Protein AF-A0A8T4RAU1-F1 (afdb_monomer_lite)

Radius of gyration: 17.65 Å; chains: 1; bounding box: 40×26×50 Å

pLDDT: mean 93.01, std 6.47, range [52.38, 97.38]

Foldseek 3Di:
DVVLVLLCVVQLAAQPDWDFLVRSCVVSVHDSVSSVVSLVVCCVVQQWDWDDDPPGITIHGNLVDPVNQVVSLVVLVVCCVVLCVQVVVCVVQVNFDKDWDDCSNRSNDYNPDDTDIDTDHPDDDDDDCPSPDD

Sequence (134 aa):
MEIKMNILIPFLTYPRRGFLIRELAKITKINHTTVRKFVKYYEKENLLVKKPGKPYALFSANLDSQKYQNIKLYYNLELLRTSNLITNLERHYDYSPIILFGSFAKGMDDEQSDVDLCIITNIQKEFNTALYEK

Structure (mmCIF, N/CA/C/O backbone):
data_AF-A0A8T4RAU1-F1
#
_entry.id   AF-A0A8T4RAU1-F1
#
loop_
_atom_site.group_PDB
_atom_site.id
_atom_site.type_symbol
_atom_site.label_atom_id
_atom_site.label_alt_id
_atom_site.label_comp_id
_atom_site.label_asym_id
_atom_site.label_entity_id
_atom_site.label_seq_id
_atom_site.pdbx_PDB_ins_code
_atom_site.Cartn_x
_atom_site.Cartn_y
_atom_site.Cartn_z
_atom_site.occupancy
_atom_site.B_iso_or_equiv
_atom_site.auth_seq_id
_atom_site.auth_comp_id
_atom_site.auth_asym_id
_atom_site.auth_atom_id
_atom_site.pdbx_PDB_model_num
ATOM 1 N N . MET A 1 1 ? 3.985 13.786 11.443 1.00 52.38 1 MET A N 1
ATOM 2 C CA . MET A 1 1 ? 3.303 13.346 10.203 1.00 52.38 1 MET A CA 1
ATOM 3 C C . MET A 1 1 ? 3.454 11.836 10.002 1.00 52.38 1 MET A C 1
ATOM 5 O O . MET A 1 1 ? 2.458 11.182 9.725 1.00 52.38 1 MET A O 1
ATOM 9 N N . GLU A 1 2 ? 4.634 11.275 10.287 1.00 71.25 2 GLU A N 1
ATOM 10 C CA . GLU A 1 2 ? 4.960 9.836 10.194 1.00 71.25 2 GLU A CA 1
ATOM 11 C C . GLU A 1 2 ? 4.022 8.898 10.970 1.00 71.25 2 GLU A C 1
ATOM 13 O O . GLU A 1 2 ? 3.483 7.959 10.398 1.00 71.25 2 GLU A O 1
ATOM 18 N N . ILE A 1 3 ? 3.733 9.183 12.248 1.00 72.25 3 ILE A N 1
ATOM 19 C CA . ILE A 1 3 ? 2.887 8.308 13.093 1.00 72.25 3 ILE A CA 1
ATOM 20 C C . ILE A 1 3 ? 1.491 8.099 12.492 1.00 72.25 3 ILE A C 1
ATOM 22 O O . ILE A 1 3 ? 0.941 7.0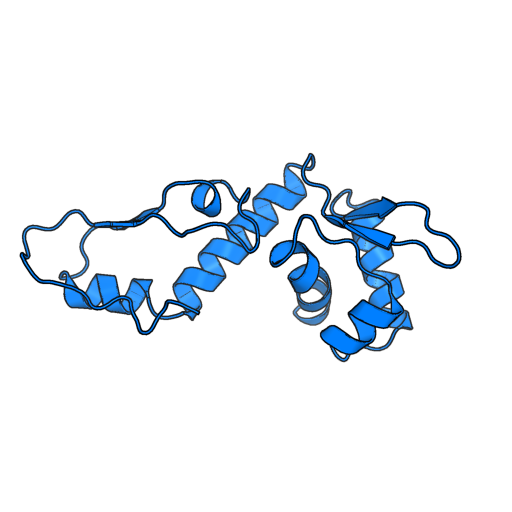02 12.566 1.00 72.25 3 ILE A O 1
ATOM 26 N N . LYS A 1 4 ? 0.921 9.158 11.902 1.00 79.88 4 LYS A N 1
ATOM 27 C CA . LYS A 1 4 ? -0.401 9.121 11.270 1.00 79.88 4 LYS A CA 1
ATOM 28 C C . LYS A 1 4 ? -0.373 8.087 10.141 1.00 79.88 4 LYS A C 1
ATOM 30 O O . LYS A 1 4 ? -1.158 7.146 10.159 1.00 79.88 4 LYS A O 1
ATOM 35 N N . MET A 1 5 ? 0.609 8.210 9.249 1.00 85.56 5 MET A N 1
ATOM 36 C CA . MET A 1 5 ? 0.754 7.324 8.101 1.00 85.56 5 MET A CA 1
ATOM 37 C C . MET A 1 5 ? 1.084 5.881 8.498 1.00 85.56 5 MET A C 1
ATOM 39 O O . MET A 1 5 ? 0.477 4.960 7.961 1.00 85.56 5 MET A O 1
ATOM 43 N N . ASN A 1 6 ? 1.938 5.676 9.505 1.00 91.12 6 ASN A N 1
ATOM 44 C CA . ASN A 1 6 ? 2.321 4.340 9.979 1.00 91.12 6 ASN A CA 1
ATOM 45 C C . ASN A 1 6 ? 1.127 3.488 10.432 1.00 91.12 6 ASN A C 1
ATOM 47 O O . ASN A 1 6 ? 1.153 2.270 10.297 1.00 91.12 6 ASN A O 1
ATOM 51 N N . ILE A 1 7 ? 0.066 4.116 10.948 1.00 95.19 7 ILE A N 1
ATOM 52 C CA . ILE A 1 7 ? -1.164 3.415 11.348 1.00 95.19 7 ILE A CA 1
ATOM 53 C C . ILE A 1 7 ? -2.006 3.018 10.133 1.00 95.19 7 ILE A C 1
ATOM 55 O O . ILE A 1 7 ? -2.752 2.044 10.207 1.00 95.19 7 ILE A O 1
ATOM 59 N N . LEU A 1 8 ? -1.889 3.749 9.023 1.00 95.12 8 LEU A N 1
ATOM 60 C CA . LEU A 1 8 ? -2.604 3.455 7.786 1.00 95.12 8 LEU A CA 1
ATOM 61 C C . LEU A 1 8 ? -1.900 2.381 6.944 1.00 95.12 8 LEU A C 1
ATOM 63 O O . LEU A 1 8 ? -2.588 1.630 6.261 1.00 95.12 8 LEU A O 1
ATOM 67 N N . ILE A 1 9 ? -0.568 2.259 7.037 1.00 95.62 9 ILE A N 1
ATOM 68 C CA . ILE A 1 9 ? 0.239 1.299 6.258 1.00 95.62 9 ILE A CA 1
ATOM 69 C C . ILE A 1 9 ? -0.335 -0.130 6.274 1.00 95.62 9 ILE A C 1
ATOM 71 O O . ILE A 1 9 ? -0.533 -0.660 5.186 1.00 95.62 9 ILE A O 1
ATOM 75 N N . PRO A 1 10 ? -0.698 -0.752 7.417 1.00 96.38 10 PRO A N 1
ATOM 76 C CA . PRO A 1 10 ? -1.257 -2.109 7.409 1.00 96.38 10 PRO A CA 1
ATOM 77 C C . PRO A 1 10 ? -2.505 -2.260 6.531 1.00 96.38 10 PRO A C 1
ATOM 79 O O . PRO A 1 10 ? -2.691 -3.295 5.900 1.00 96.38 10 PRO A O 1
ATOM 82 N N . PHE A 1 11 ? -3.338 -1.220 6.456 1.00 96.81 11 PHE A N 1
ATOM 83 C CA . PHE A 1 11 ? -4.526 -1.203 5.605 1.00 96.81 11 PHE A CA 1
ATOM 84 C C . PHE A 1 11 ? -4.203 -0.949 4.136 1.00 96.81 11 PHE A C 1
ATOM 86 O O . PHE A 1 11 ? -5.040 -1.242 3.296 1.00 96.81 11 PHE A O 1
ATOM 93 N N . LEU A 1 12 ? -3.049 -0.364 3.815 1.00 96.50 12 LEU A N 1
ATOM 94 C CA . LEU A 1 12 ? -2.582 -0.182 2.438 1.00 96.50 12 LEU A CA 1
ATOM 95 C C . LEU A 1 12 ? -1.876 -1.439 1.937 1.00 96.50 12 LEU A C 1
ATOM 97 O O . LEU A 1 12 ? -1.995 -1.773 0.768 1.00 96.50 12 LEU A O 1
ATOM 101 N N . THR A 1 13 ? -1.163 -2.148 2.811 1.00 95.31 13 THR A N 1
ATOM 102 C CA . THR A 1 13 ? -0.499 -3.412 2.476 1.00 95.31 13 TH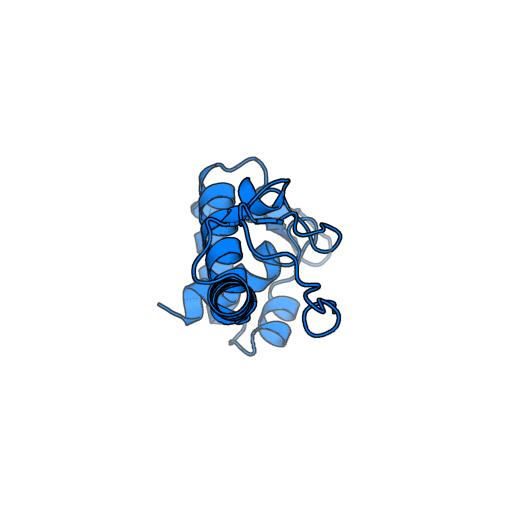R A CA 1
ATOM 103 C C . THR A 1 13 ? -1.489 -4.569 2.374 1.00 95.31 13 THR A C 1
ATOM 105 O O . THR A 1 13 ? -1.343 -5.396 1.488 1.00 95.31 13 THR A O 1
ATOM 108 N N . TYR A 1 14 ? -2.513 -4.609 3.236 1.00 95.94 14 TYR A N 1
ATOM 109 C CA . TYR A 1 14 ? -3.534 -5.666 3.243 1.00 95.94 14 TYR A CA 1
ATOM 110 C C . TYR A 1 14 ? -4.952 -5.072 3.155 1.00 95.94 14 TYR A C 1
ATOM 112 O O . TYR A 1 14 ? -5.696 -5.096 4.145 1.00 95.94 14 TYR A O 1
ATOM 120 N N . PRO A 1 15 ? -5.360 -4.509 2.002 1.00 94.81 15 PRO A N 1
ATOM 121 C CA . PRO A 1 15 ? -6.610 -3.751 1.876 1.00 94.81 15 PRO A CA 1
ATOM 122 C C . PRO A 1 15 ? -7.870 -4.559 2.200 1.00 94.81 15 PRO A C 1
ATOM 124 O O . PRO A 1 15 ? -8.844 -4.023 2.736 1.00 94.81 15 PRO A O 1
ATOM 127 N N . ARG A 1 16 ? -7.856 -5.870 1.931 1.00 93.69 16 ARG A N 1
ATOM 128 C CA . ARG A 1 16 ? -9.002 -6.760 2.180 1.00 93.69 16 ARG A CA 1
ATOM 129 C C . ARG A 1 16 ? -9.089 -7.243 3.630 1.00 93.69 16 ARG A C 1
ATOM 131 O O . ARG A 1 16 ? -10.144 -7.721 4.058 1.00 93.69 16 ARG A O 1
ATOM 138 N N . ARG A 1 17 ? -8.012 -7.105 4.409 1.00 94.19 17 ARG A N 1
ATOM 139 C CA . ARG A 1 17 ? -7.941 -7.589 5.790 1.00 94.19 17 ARG A CA 1
ATOM 140 C C . ARG A 1 17 ? -8.588 -6.606 6.765 1.00 94.19 17 ARG A C 1
ATOM 142 O O . ARG A 1 17 ? -8.414 -5.392 6.695 1.00 94.19 17 ARG A O 1
ATOM 149 N N . GLY A 1 18 ? -9.335 -7.162 7.717 1.00 94.38 18 GLY A N 1
ATOM 150 C CA . GLY A 1 18 ? -9.815 -6.435 8.886 1.00 94.38 18 GLY A CA 1
ATOM 151 C C . GLY A 1 18 ? -8.817 -6.522 10.039 1.00 94.38 18 GLY A C 1
ATOM 152 O O . GLY A 1 18 ? -8.318 -7.605 10.328 1.00 94.38 18 GLY A O 1
ATOM 153 N N . PHE A 1 19 ? -8.578 -5.410 10.729 1.00 95.56 19 PHE A N 1
ATOM 154 C CA . PHE A 1 19 ? -7.669 -5.327 11.868 1.00 95.56 19 PHE A CA 1
ATOM 155 C C . PHE A 1 19 ? -8.373 -4.856 13.140 1.00 95.56 19 PHE A C 1
ATOM 157 O O . PHE A 1 19 ? -9.229 -3.963 13.121 1.00 95.56 19 PHE A O 1
ATOM 164 N N . LEU A 1 20 ? -7.960 -5.418 14.276 1.00 95.06 20 LEU A N 1
ATOM 165 C CA . LEU A 1 20 ? -8.343 -4.925 15.600 1.00 95.06 20 LEU A CA 1
ATOM 166 C C . LEU A 1 20 ? -7.412 -3.790 16.051 1.00 95.06 20 LEU A C 1
ATOM 168 O O . LEU A 1 20 ? -6.216 -3.801 15.785 1.00 95.06 20 LEU A O 1
ATOM 172 N N . ILE A 1 21 ? -7.909 -2.851 16.864 1.00 94.50 21 ILE A N 1
ATOM 173 C CA . ILE A 1 21 ? -7.071 -1.764 17.423 1.00 94.50 21 ILE A CA 1
ATOM 174 C C . ILE A 1 21 ? -5.865 -2.312 18.204 1.00 94.50 21 ILE A C 1
ATOM 176 O O . ILE A 1 21 ? -4.762 -1.780 18.106 1.00 94.50 21 ILE A O 1
ATOM 180 N N . ARG A 1 22 ? -6.067 -3.376 18.994 1.00 92.50 22 ARG A N 1
ATOM 181 C CA . ARG A 1 22 ? -4.989 -4.009 19.775 1.00 92.50 22 ARG A CA 1
ATOM 182 C C . ARG A 1 22 ? -3.963 -4.708 18.888 1.00 92.50 22 ARG A C 1
ATOM 184 O O . ARG A 1 22 ? -2.790 -4.737 19.234 1.00 92.50 22 ARG A O 1
ATOM 191 N N . GLU A 1 23 ? -4.410 -5.277 17.777 1.00 94.75 23 GLU A N 1
ATOM 192 C CA . GLU A 1 23 ? -3.545 -5.913 16.788 1.00 94.75 23 GLU A CA 1
ATOM 193 C C . GLU A 1 23 ? -2.697 -4.863 16.065 1.00 94.75 23 GLU A C 1
ATOM 195 O O . GLU A 1 23 ? -1.477 -4.989 16.035 1.00 94.75 23 GLU A O 1
ATOM 200 N N . LEU A 1 24 ? -3.314 -3.770 15.607 1.00 95.06 24 LEU A N 1
ATOM 201 C CA . LEU A 1 24 ? -2.608 -2.637 15.002 1.00 95.06 24 LEU A CA 1
ATOM 202 C C . LEU A 1 24 ? -1.551 -2.065 15.943 1.00 95.06 24 LEU A C 1
ATOM 204 O O . LEU A 1 24 ? -0.421 -1.864 15.524 1.00 95.06 24 LEU A O 1
ATOM 208 N N . ALA A 1 25 ? -1.875 -1.879 17.225 1.00 95.12 25 ALA A N 1
ATOM 209 C CA . ALA A 1 25 ? -0.910 -1.409 18.218 1.00 95.12 25 ALA A CA 1
ATOM 210 C C . ALA A 1 25 ? 0.328 -2.315 18.335 1.00 95.12 25 ALA A C 1
ATOM 212 O O . ALA A 1 25 ? 1.436 -1.809 18.514 1.00 95.12 25 ALA A O 1
ATOM 213 N N . LYS A 1 26 ? 0.160 -3.639 18.193 1.00 95.06 26 LYS A N 1
ATOM 214 C CA . LYS A 1 26 ? 1.279 -4.593 18.164 1.00 95.06 26 LYS A CA 1
ATOM 215 C C . LYS A 1 26 ? 2.088 -4.475 16.872 1.00 95.06 26 LYS A C 1
ATOM 217 O O . LYS A 1 26 ? 3.308 -4.387 16.947 1.00 95.06 26 LYS A O 1
ATOM 222 N N . ILE A 1 27 ? 1.417 -4.437 15.716 1.00 93.81 27 ILE A N 1
ATOM 223 C CA . ILE A 1 27 ? 2.059 -4.350 14.392 1.00 93.81 27 ILE A CA 1
ATOM 224 C C . ILE A 1 27 ? 2.869 -3.056 14.273 1.00 93.81 27 ILE A C 1
ATOM 226 O O . ILE A 1 27 ? 4.039 -3.079 13.905 1.00 93.81 27 ILE A O 1
ATOM 230 N N . THR A 1 28 ? 2.264 -1.923 14.625 1.00 92.56 28 THR A N 1
ATOM 231 C CA . THR A 1 28 ? 2.880 -0.605 14.453 1.00 92.56 28 THR A CA 1
ATOM 232 C C . THR A 1 28 ? 3.771 -0.205 15.627 1.00 92.56 28 THR A C 1
ATOM 234 O O . THR A 1 28 ? 4.407 0.841 15.559 1.00 92.56 28 THR A O 1
ATOM 237 N N . LYS A 1 29 ? 3.786 -0.979 16.725 1.00 94.19 29 LYS A N 1
ATOM 238 C CA . LYS A 1 29 ? 4.462 -0.645 17.996 1.00 94.19 29 LYS A CA 1
ATOM 239 C C . LYS A 1 29 ? 4.052 0.729 18.561 1.00 94.19 29 LYS A C 1
ATOM 241 O O . LYS A 1 29 ? 4.845 1.415 19.199 1.00 94.19 29 LYS A O 1
ATOM 246 N N . ILE A 1 30 ? 2.802 1.140 18.330 1.00 93.94 30 ILE A N 1
ATOM 247 C CA . ILE A 1 30 ? 2.243 2.419 18.806 1.00 93.94 30 ILE A CA 1
ATOM 248 C C . ILE A 1 30 ? 1.245 2.137 19.931 1.00 93.94 30 ILE A C 1
ATOM 25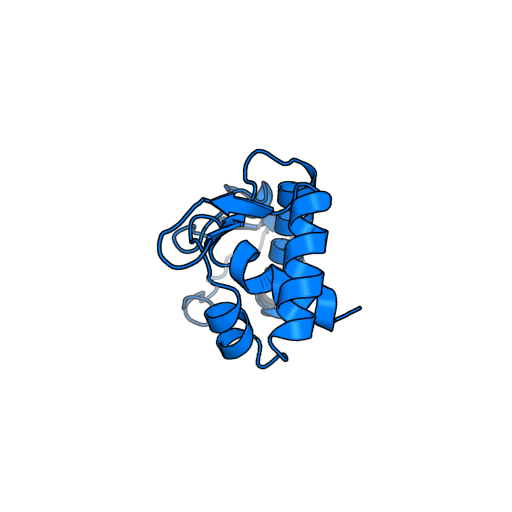0 O O . ILE A 1 30 ? 0.507 1.157 19.891 1.00 93.94 30 ILE A O 1
ATOM 254 N N . ASN A 1 31 ? 1.173 3.027 20.923 1.00 93.88 31 ASN A N 1
ATOM 255 C CA . ASN A 1 31 ? 0.203 2.919 22.013 1.00 93.88 31 ASN A CA 1
ATOM 256 C C . ASN A 1 31 ? -1.248 2.798 21.490 1.00 93.88 31 ASN A C 1
ATOM 258 O O . ASN A 1 31 ? -1.692 3.569 20.635 1.00 93.88 31 ASN A O 1
ATOM 262 N N . HIS A 1 32 ? -2.009 1.861 22.060 1.00 93.06 32 HIS A N 1
ATOM 263 C CA . HIS A 1 32 ? -3.404 1.573 21.728 1.00 93.06 32 HIS A CA 1
ATOM 264 C C . HIS A 1 32 ? -4.330 2.803 21.746 1.00 93.06 32 HIS A C 1
ATOM 266 O O . HIS A 1 32 ? -5.260 2.876 20.940 1.00 93.06 32 HIS A O 1
ATOM 272 N N . THR A 1 33 ? -4.093 3.780 22.629 1.00 94.44 33 THR A N 1
ATOM 273 C CA . THR A 1 33 ? -4.872 5.031 22.686 1.00 94.44 33 THR A CA 1
ATOM 274 C C . THR A 1 33 ? -4.668 5.874 21.428 1.00 94.44 33 THR A C 1
ATOM 276 O O . THR A 1 33 ? -5.638 6.332 20.820 1.00 94.44 33 THR A O 1
ATOM 279 N N . THR A 1 34 ? -3.416 6.017 20.993 1.00 94.50 34 THR A N 1
ATOM 280 C CA . THR A 1 34 ? -3.027 6.730 19.774 1.00 94.50 34 THR A CA 1
ATOM 281 C C . THR A 1 34 ? -3.552 6.020 18.531 1.00 94.50 34 THR A C 1
ATOM 283 O O . THR A 1 34 ? -4.172 6.664 17.685 1.00 94.50 34 THR A O 1
ATOM 286 N N . VAL A 1 35 ? -3.406 4.692 18.453 1.00 95.94 35 VAL A N 1
ATOM 287 C CA . VAL A 1 35 ? -3.982 3.889 17.361 1.00 95.94 35 VAL A CA 1
ATOM 288 C C . VAL A 1 35 ? -5.490 4.099 17.277 1.00 95.94 35 VAL A C 1
ATOM 290 O O . VAL A 1 35 ? -6.006 4.443 16.218 1.00 95.94 35 VAL A O 1
ATOM 293 N N . ARG A 1 36 ? -6.208 3.992 18.402 1.00 95.19 36 ARG A N 1
ATOM 294 C CA . ARG A 1 36 ? -7.659 4.224 18.448 1.00 95.19 36 ARG A CA 1
ATOM 295 C C . ARG A 1 36 ? -8.041 5.621 17.962 1.00 95.19 36 ARG A C 1
ATOM 297 O O . ARG A 1 36 ? -9.037 5.754 17.254 1.00 95.19 36 ARG A O 1
ATOM 304 N N . LYS A 1 37 ? -7.282 6.651 18.352 1.00 95.69 37 LYS A N 1
ATOM 305 C CA . LYS A 1 37 ? -7.511 8.037 17.920 1.00 95.69 37 LYS A CA 1
ATOM 306 C C . LYS A 1 37 ? -7.410 8.160 16.399 1.00 95.69 37 LYS A C 1
ATOM 308 O O . LYS A 1 37 ? -8.319 8.714 15.786 1.00 95.69 37 LYS A O 1
ATOM 313 N N . PHE A 1 38 ? -6.348 7.627 15.796 1.00 95.94 38 PHE A N 1
ATOM 314 C CA . PHE A 1 38 ? -6.131 7.736 14.352 1.00 95.94 38 PHE A CA 1
ATOM 315 C C . PHE A 1 38 ? -7.046 6.831 13.530 1.00 95.94 38 PHE A C 1
ATOM 317 O O . PHE A 1 38 ? -7.571 7.286 12.524 1.00 95.94 38 PHE A O 1
ATOM 324 N N . VAL A 1 39 ? -7.329 5.607 13.978 1.00 95.88 39 VAL A N 1
ATOM 325 C CA . VAL A 1 39 ? -8.293 4.722 13.301 1.00 95.88 39 VAL A CA 1
ATOM 326 C C . VAL A 1 39 ? -9.678 5.372 13.243 1.00 95.88 39 VAL A C 1
ATOM 328 O O . VAL A 1 39 ? -10.280 5.421 12.178 1.00 95.88 39 VAL A O 1
ATOM 331 N N . LYS A 1 40 ? -10.153 5.964 14.349 1.00 95.38 40 LYS A N 1
ATOM 332 C CA . LYS A 1 40 ? -11.417 6.724 14.353 1.00 95.38 40 LYS A CA 1
ATOM 333 C C . LYS A 1 40 ? -11.371 7.968 13.469 1.00 95.38 40 LYS A C 1
ATOM 335 O O . LYS A 1 40 ? -12.383 8.343 12.891 1.00 95.38 40 LYS A O 1
ATOM 340 N N . TYR A 1 41 ? -10.227 8.646 13.408 1.00 95.62 41 TYR A N 1
ATOM 341 C CA . TYR A 1 41 ? -10.045 9.761 12.485 1.00 95.62 41 TYR A CA 1
ATOM 342 C C . TYR A 1 41 ? -10.183 9.277 11.035 1.00 95.62 41 TYR A C 1
ATOM 344 O O . TYR A 1 41 ? -10.952 9.850 10.280 1.00 95.62 41 TYR A O 1
ATOM 352 N N . TYR A 1 42 ? -9.530 8.178 10.666 1.00 96.31 42 TYR A N 1
ATOM 353 C CA . TYR A 1 42 ? -9.605 7.621 9.318 1.00 96.31 42 TYR A CA 1
ATOM 354 C C . TYR A 1 42 ? -10.973 7.043 8.950 1.00 96.31 42 TYR A C 1
ATOM 356 O O . TYR A 1 42 ? -11.381 7.148 7.798 1.00 96.31 42 TYR A O 1
ATOM 364 N N . GLU A 1 43 ? -11.702 6.494 9.921 1.00 96.19 43 GLU A N 1
ATOM 36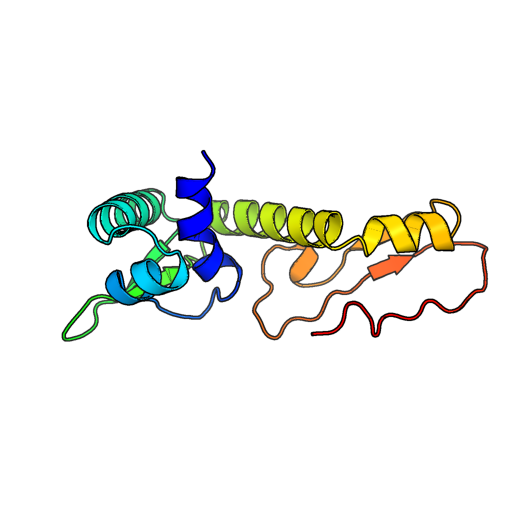5 C CA . GLU A 1 43 ? -13.115 6.131 9.771 1.00 96.19 43 GLU A CA 1
ATOM 366 C C . GLU A 1 43 ? -13.958 7.365 9.402 1.00 96.19 43 GLU A C 1
ATOM 368 O O . GLU A 1 43 ? -14.696 7.338 8.423 1.00 96.19 43 GLU A O 1
ATOM 373 N N . LYS A 1 44 ? -13.789 8.486 10.120 1.00 96.56 44 LYS A N 1
ATOM 374 C CA . LYS A 1 44 ? -14.486 9.751 9.814 1.00 96.56 44 LYS A CA 1
ATOM 375 C C . LYS A 1 44 ? -14.105 10.343 8.457 1.00 96.56 44 LYS A C 1
ATOM 377 O O . LYS A 1 44 ? -14.948 10.932 7.796 1.00 96.56 44 LYS A O 1
ATOM 382 N N . GLU A 1 45 ? -12.851 10.185 8.046 1.00 95.88 45 GLU A N 1
ATOM 383 C CA . GLU A 1 45 ? -12.348 10.628 6.739 1.00 95.88 45 GLU A CA 1
ATOM 384 C C . GLU A 1 45 ? -12.757 9.700 5.583 1.00 95.88 45 GLU A C 1
ATOM 386 O O . GLU A 1 45 ? -12.295 9.892 4.457 1.00 95.88 45 GLU A O 1
ATOM 391 N N . ASN A 1 46 ? -13.587 8.688 5.855 1.00 96.06 46 ASN A N 1
ATOM 392 C CA . ASN A 1 46 ? -14.038 7.693 4.890 1.00 96.06 46 ASN A CA 1
ATOM 393 C C . ASN A 1 46 ? -12.888 6.900 4.238 1.00 96.06 46 ASN A C 1
ATOM 395 O O . ASN A 1 46 ? -12.977 6.481 3.086 1.00 96.06 46 ASN A O 1
ATOM 399 N N . LEU A 1 47 ? -11.780 6.719 4.961 1.00 96.81 47 LEU A N 1
ATOM 400 C CA . LEU A 1 47 ? -10.625 5.927 4.524 1.00 96.81 47 LEU A CA 1
ATOM 401 C C . LEU A 1 47 ? -10.686 4.492 5.038 1.00 96.81 47 LEU A C 1
ATOM 403 O O . LEU A 1 47 ? -10.180 3.580 4.389 1.00 96.81 47 LEU A O 1
ATOM 407 N N . LEU A 1 48 ? -11.309 4.296 6.199 1.00 97.38 48 LEU A N 1
ATOM 408 C CA . LEU A 1 48 ? -11.534 2.989 6.800 1.00 97.38 48 LEU A CA 1
ATOM 409 C C . LEU A 1 48 ? -13.027 2.776 7.018 1.00 97.38 48 LEU A C 1
ATOM 411 O O . LEU A 1 48 ? -13.751 3.710 7.353 1.00 97.38 48 LEU A O 1
ATOM 415 N N . VAL A 1 49 ? -13.463 1.528 6.907 1.00 96.62 49 VAL A N 1
ATOM 416 C CA . VAL A 1 49 ? -14.806 1.101 7.297 1.00 96.62 49 VAL A CA 1
ATOM 417 C C . VAL A 1 49 ? -14.734 0.268 8.563 1.00 96.62 49 VAL A C 1
ATOM 419 O O . VAL A 1 49 ? -13.848 -0.574 8.740 1.00 96.62 49 VAL A O 1
ATOM 422 N N . LYS A 1 50 ? -15.688 0.495 9.461 1.00 95.12 50 LYS A N 1
ATOM 423 C CA . LYS A 1 50 ? -15.849 -0.300 10.671 1.00 95.12 50 LYS A CA 1
ATOM 424 C C . LYS A 1 50 ? -16.816 -1.444 10.405 1.00 95.12 50 LYS A C 1
ATOM 426 O O . LYS A 1 50 ? -17.986 -1.224 10.107 1.00 95.12 50 LYS A O 1
ATOM 431 N N . LYS A 1 51 ? -16.341 -2.671 10.589 1.00 89.62 51 LYS A N 1
ATOM 432 C CA . LYS A 1 51 ? -17.155 -3.885 10.549 1.00 89.62 51 LYS A CA 1
ATOM 433 C C . LYS A 1 51 ? -17.517 -4.292 11.983 1.00 89.62 51 LYS A C 1
ATOM 435 O O . LYS A 1 51 ? -16.615 -4.469 12.814 1.00 89.62 51 LYS A O 1
ATOM 440 N N . PRO A 1 52 ? -18.812 -4.409 12.327 1.00 80.12 52 PRO A N 1
ATOM 441 C CA . PRO A 1 52 ? -19.214 -4.872 13.647 1.00 80.12 52 PRO A CA 1
ATOM 442 C C . PRO A 1 52 ? -18.767 -6.328 13.826 1.00 80.12 52 PRO A C 1
ATOM 444 O O . PRO A 1 52 ? -19.227 -7.220 13.124 1.00 80.12 52 PRO A O 1
ATOM 447 N N . GLY A 1 53 ? -17.848 -6.558 14.762 1.00 73.62 53 GLY A N 1
ATOM 448 C CA . GLY A 1 53 ? -17.398 -7.884 15.177 1.00 73.62 53 GLY A CA 1
ATOM 449 C C . GLY A 1 53 ? -17.702 -8.097 16.658 1.00 73.62 53 GLY A C 1
ATOM 450 O O . GLY A 1 53 ? -17.632 -7.154 17.451 1.00 73.62 53 GLY A O 1
ATOM 451 N N . LYS A 1 54 ? -18.058 -9.327 17.043 1.00 71.56 54 LYS A N 1
ATOM 452 C CA . LYS A 1 54 ? -18.143 -9.746 18.452 1.00 71.56 54 LYS A CA 1
ATOM 453 C C . LYS A 1 54 ? -16.871 -10.536 18.790 1.00 71.56 54 LYS A C 1
ATOM 455 O O . LYS A 1 54 ? -16.562 -11.458 18.042 1.00 71.56 54 LYS A O 1
ATOM 460 N N . PRO A 1 55 ? -16.125 -10.221 19.868 1.00 78.25 55 PRO A N 1
ATOM 461 C CA . PRO A 1 55 ? -16.379 -9.207 20.903 1.00 78.25 55 PRO A CA 1
ATOM 462 C C . PRO A 1 55 ? -15.854 -7.790 20.583 1.00 78.25 55 PRO A C 1
ATOM 464 O O . PRO A 1 55 ? -16.154 -6.855 21.323 1.00 78.25 55 PRO A O 1
ATOM 467 N N . TYR A 1 56 ? -15.075 -7.606 19.512 1.00 84.38 56 TYR A N 1
ATOM 468 C CA . TYR A 1 56 ? -14.468 -6.317 19.158 1.00 84.38 56 TYR A CA 1
ATOM 469 C C . TYR A 1 56 ? -14.694 -5.957 17.686 1.00 84.38 56 TYR A C 1
ATOM 471 O O . TYR A 1 56 ? -14.691 -6.824 16.816 1.00 84.38 56 TYR A O 1
ATOM 479 N N . ALA A 1 57 ? -14.841 -4.659 17.408 1.00 88.62 57 ALA A N 1
ATOM 480 C CA . ALA A 1 57 ? -14.984 -4.151 16.047 1.00 88.62 57 ALA A CA 1
ATOM 481 C C . ALA A 1 57 ? -13.678 -4.280 15.251 1.00 88.62 57 ALA A C 1
ATOM 483 O O . ALA A 1 57 ? -12.604 -3.936 15.755 1.00 88.62 57 ALA A O 1
ATOM 484 N N . LEU A 1 58 ? -13.812 -4.715 14.000 1.00 94.31 58 LEU A N 1
ATOM 485 C CA . LEU A 1 58 ? -12.739 -4.745 13.014 1.00 94.31 58 LEU A CA 1
ATOM 486 C C . LEU A 1 58 ? -12.807 -3.486 12.156 1.00 94.31 58 LEU A C 1
ATOM 488 O O . LEU A 1 58 ? -13.888 -2.977 11.865 1.00 94.31 58 LEU A O 1
ATOM 492 N N . PHE A 1 59 ? -11.651 -3.007 11.727 1.00 95.88 59 PHE A N 1
ATOM 493 C CA . PHE A 1 59 ? -11.541 -1.931 10.750 1.00 95.88 59 PHE A CA 1
ATOM 494 C C . PHE A 1 59 ? -10.878 -2.490 9.500 1.00 95.88 59 PHE A C 1
ATOM 496 O O . PHE A 1 59 ? -9.944 -3.271 9.623 1.00 95.88 59 PHE A O 1
ATOM 503 N N . SER A 1 60 ? -11.339 -2.117 8.314 1.00 95.69 60 SER A N 1
ATOM 504 C CA . SER A 1 60 ? -10.682 -2.454 7.044 1.00 95.69 60 SER A CA 1
ATOM 505 C C . SER A 1 60 ? -10.600 -1.218 6.159 1.00 95.69 60 SER A C 1
ATOM 507 O O . SER A 1 60 ? -11.254 -0.213 6.447 1.00 95.69 60 SER A O 1
ATOM 509 N N . ALA A 1 61 ? -9.812 -1.283 5.088 1.00 97.06 61 ALA A N 1
ATOM 510 C CA . ALA A 1 61 ? -9.797 -0.229 4.084 1.00 97.06 61 ALA A CA 1
ATOM 511 C C . ALA A 1 61 ? -11.198 0.010 3.501 1.00 97.06 61 ALA A C 1
ATOM 513 O O . ALA A 1 61 ? -11.981 -0.933 3.344 1.00 97.06 61 ALA A O 1
ATOM 514 N N . ASN A 1 62 ? -11.504 1.267 3.179 1.00 97.25 62 ASN A N 1
ATOM 515 C CA . ASN A 1 62 ? -12.652 1.596 2.348 1.00 97.25 62 ASN A CA 1
ATOM 516 C C . ASN A 1 62 ? -12.239 1.583 0.868 1.00 97.25 62 ASN A C 1
ATOM 518 O O . ASN A 1 62 ? -11.756 2.591 0.357 1.00 97.25 62 ASN A O 1
ATOM 522 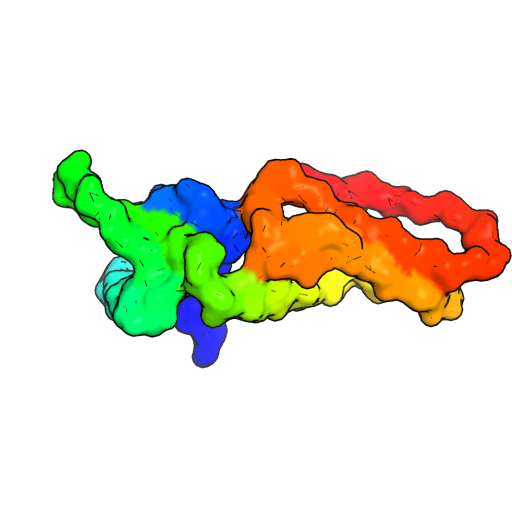N N . LEU A 1 63 ? -12.418 0.449 0.188 1.00 95.19 63 LEU A N 1
ATOM 523 C CA . LEU A 1 63 ? -12.019 0.285 -1.218 1.00 95.19 63 LEU A CA 1
ATOM 524 C C . LEU A 1 63 ? -12.865 1.125 -2.190 1.00 95.19 63 LEU A C 1
ATOM 526 O O . LEU A 1 63 ? -12.375 1.496 -3.255 1.00 95.19 63 LEU A O 1
ATOM 530 N N . ASP A 1 64 ? -14.084 1.492 -1.789 1.00 95.44 64 ASP A N 1
ATOM 531 C CA . ASP A 1 64 ? -14.991 2.344 -2.570 1.00 95.44 64 ASP A CA 1
ATOM 532 C C . ASP A 1 64 ? -14.644 3.840 -2.442 1.00 95.44 64 ASP A C 1
ATOM 534 O O . ASP A 1 64 ? -15.226 4.699 -3.104 1.00 95.44 64 ASP A O 1
ATOM 538 N N . SER A 1 65 ? -13.694 4.188 -1.570 1.00 96.50 65 SER A N 1
ATOM 539 C CA . SER A 1 65 ? -13.277 5.567 -1.341 1.00 96.50 65 SER A CA 1
ATOM 540 C C . SER A 1 65 ? -12.186 5.987 -2.320 1.00 96.50 65 SER A C 1
ATOM 542 O O . SER A 1 65 ? -11.037 5.556 -2.213 1.00 96.50 65 SER A O 1
ATOM 544 N N . GLN A 1 66 ? -12.498 6.939 -3.204 1.00 95.62 66 GLN A N 1
ATOM 545 C CA . GLN A 1 66 ? -11.499 7.546 -4.096 1.00 95.62 66 GLN A CA 1
ATOM 546 C C . GLN A 1 66 ? -10.326 8.158 -3.314 1.00 95.62 66 GLN A C 1
ATOM 548 O O . GLN A 1 66 ? -9.176 8.123 -3.749 1.00 95.62 66 GLN A O 1
ATOM 553 N N . LYS A 1 67 ? -10.598 8.693 -2.117 1.00 95.81 67 LYS A N 1
ATOM 554 C CA . LYS A 1 67 ? -9.564 9.247 -1.238 1.00 95.81 67 LYS A CA 1
ATOM 555 C C . LYS A 1 67 ? -8.600 8.163 -0.759 1.00 95.81 67 LYS A C 1
ATOM 557 O O . LYS A 1 67 ? -7.399 8.412 -0.696 1.00 95.81 67 LYS A O 1
ATOM 562 N N . TYR A 1 68 ? -9.113 6.976 -0.433 1.00 96.75 68 TYR A N 1
ATOM 563 C CA . TYR A 1 68 ? -8.281 5.832 -0.070 1.00 96.75 68 TYR A CA 1
ATOM 564 C C . TYR A 1 68 ? -7.444 5.372 -1.266 1.00 96.75 68 TYR A C 1
ATOM 566 O O . TYR A 1 68 ? -6.231 5.250 -1.122 1.00 96.75 68 TYR A O 1
ATOM 574 N N . GLN A 1 69 ? -8.055 5.223 -2.447 1.00 96.69 69 GLN A N 1
ATOM 575 C CA . GLN A 1 69 ? -7.351 4.816 -3.670 1.00 96.69 69 GLN A CA 1
ATOM 576 C C . GLN A 1 69 ? -6.205 5.775 -4.029 1.00 96.69 69 GLN A C 1
ATOM 578 O O . GLN A 1 69 ? -5.097 5.330 -4.312 1.00 96.69 69 GLN A O 1
ATOM 583 N N . ASN A 1 70 ? -6.410 7.092 -3.915 1.00 96.12 70 ASN A N 1
ATOM 584 C CA . ASN A 1 70 ? -5.349 8.075 -4.165 1.00 96.12 70 ASN A CA 1
ATOM 585 C C . ASN A 1 70 ? -4.170 7.931 -3.181 1.00 96.12 70 ASN A C 1
ATOM 587 O O . ASN A 1 70 ? -3.009 8.054 -3.571 1.00 96.12 70 ASN A O 1
ATOM 591 N N . ILE A 1 71 ? -4.450 7.658 -1.902 1.00 96.12 71 ILE A N 1
ATOM 592 C CA . ILE A 1 71 ? -3.410 7.416 -0.888 1.00 96.12 71 ILE A CA 1
ATOM 593 C C . ILE A 1 71 ? -2.691 6.089 -1.154 1.00 96.12 71 ILE A C 1
ATOM 595 O O . ILE A 1 71 ? -1.475 6.008 -0.985 1.00 96.12 71 ILE A O 1
ATOM 599 N N . LYS A 1 72 ? -3.429 5.059 -1.572 1.00 96.94 72 LYS A N 1
ATOM 600 C CA . LYS A 1 72 ? -2.884 3.754 -1.945 1.00 96.94 72 LYS A CA 1
ATOM 601 C C . LYS A 1 72 ? -1.949 3.871 -3.146 1.00 96.94 72 LYS A C 1
ATOM 603 O O . LYS A 1 72 ? -0.825 3.392 -3.067 1.00 96.94 72 LYS A O 1
ATOM 608 N N . LEU A 1 73 ? -2.337 4.620 -4.178 1.00 96.81 73 LEU A N 1
ATOM 609 C CA . LEU A 1 73 ? -1.467 4.926 -5.313 1.00 96.81 73 LEU A CA 1
ATOM 610 C C . LEU A 1 73 ? -0.186 5.6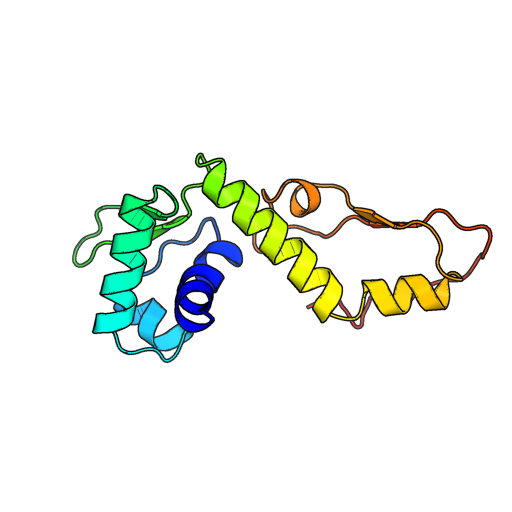56 -4.882 1.00 96.81 73 LEU A C 1
ATOM 612 O O . LEU A 1 73 ? 0.906 5.270 -5.286 1.00 96.81 73 LEU A O 1
ATOM 616 N N . TYR A 1 74 ? -0.294 6.673 -4.021 1.00 95.75 74 TYR A N 1
ATOM 617 C CA . TYR A 1 74 ? 0.887 7.352 -3.479 1.00 95.75 74 TYR A CA 1
ATOM 618 C C . TYR A 1 74 ? 1.819 6.376 -2.741 1.00 95.75 74 TYR A C 1
ATOM 620 O O . TYR A 1 74 ? 3.023 6.362 -2.982 1.00 95.75 74 TYR A O 1
ATOM 628 N N . TYR A 1 75 ? 1.259 5.532 -1.870 1.00 96.00 75 TYR A N 1
ATOM 629 C CA . TYR A 1 75 ? 2.017 4.534 -1.116 1.00 96.00 75 TYR A CA 1
ATOM 630 C C . TYR A 1 75 ? 2.739 3.536 -2.029 1.00 96.00 75 TYR A C 1
ATOM 632 O O . TYR A 1 75 ? 3.902 3.223 -1.796 1.00 96.00 75 TYR A O 1
ATOM 640 N N . ASN A 1 76 ? 2.076 3.083 -3.087 1.00 96.06 76 ASN A N 1
ATOM 641 C CA . ASN A 1 76 ? 2.640 2.179 -4.081 1.00 96.06 76 ASN A CA 1
ATOM 642 C C . ASN A 1 76 ? 3.831 2.795 -4.826 1.00 96.06 76 ASN A C 1
ATOM 644 O O . ASN A 1 76 ? 4.880 2.165 -4.962 1.00 96.06 76 ASN A O 1
ATOM 648 N N . LEU A 1 77 ? 3.692 4.041 -5.284 1.00 95.31 77 LEU A N 1
ATOM 649 C CA . LEU A 1 77 ? 4.779 4.754 -5.959 1.00 95.31 77 LEU A CA 1
ATOM 650 C C . LEU A 1 77 ? 5.979 4.953 -5.027 1.00 95.31 77 LEU A C 1
ATOM 652 O O . LEU A 1 77 ? 7.122 4.748 -5.440 1.00 95.31 77 LEU A O 1
ATOM 656 N N . GLU A 1 78 ? 5.721 5.290 -3.762 1.00 94.81 78 GLU A N 1
ATOM 657 C CA . GLU A 1 78 ? 6.762 5.412 -2.742 1.00 94.81 78 GLU A CA 1
ATOM 658 C C . GLU A 1 78 ? 7.459 4.069 -2.482 1.00 94.81 78 GLU A C 1
ATOM 660 O O . GLU A 1 78 ? 8.687 4.012 -2.394 1.00 94.81 78 GLU A O 1
ATOM 665 N N . LEU A 1 79 ? 6.705 2.965 -2.428 1.00 94.00 79 LEU A N 1
ATOM 666 C CA . LEU A 1 79 ? 7.251 1.614 -2.281 1.00 94.00 79 LEU A CA 1
ATOM 667 C C . LEU A 1 79 ? 8.213 1.278 -3.431 1.00 94.00 79 LEU A C 1
ATOM 669 O O . LEU A 1 79 ? 9.328 0.815 -3.193 1.00 94.00 79 LEU A O 1
ATOM 673 N N . LEU A 1 80 ? 7.824 1.571 -4.676 1.00 94.19 80 LEU A N 1
ATOM 674 C CA . LEU A 1 80 ? 8.674 1.331 -5.845 1.00 94.19 80 LEU A CA 1
ATOM 675 C C . LEU A 1 80 ? 9.953 2.164 -5.809 1.00 94.19 80 LEU A C 1
ATOM 677 O O . LEU A 1 80 ? 11.037 1.634 -6.058 1.00 94.19 80 LEU A O 1
ATOM 681 N N . ARG A 1 81 ? 9.859 3.450 -5.463 1.00 92.19 81 ARG A N 1
ATOM 682 C CA . ARG A 1 81 ? 11.027 4.341 -5.392 1.00 92.19 81 ARG A CA 1
ATOM 683 C C . ARG A 1 81 ? 11.981 3.947 -4.265 1.00 92.19 81 ARG A C 1
ATOM 685 O O . ARG A 1 81 ? 13.186 3.876 -4.489 1.00 92.19 81 ARG A O 1
ATOM 692 N N . THR A 1 82 ? 11.454 3.623 -3.087 1.00 94.19 82 THR A N 1
ATOM 693 C CA . THR A 1 82 ? 12.266 3.238 -1.919 1.00 94.19 82 THR A CA 1
ATOM 694 C C . THR A 1 82 ? 12.839 1.820 -2.011 1.00 94.19 82 THR A C 1
ATOM 696 O O . THR A 1 82 ? 13.840 1.529 -1.360 1.00 94.19 82 THR A O 1
ATOM 699 N N . SER A 1 83 ? 12.279 0.950 -2.861 1.00 93.50 83 SER A N 1
ATOM 700 C CA . SER A 1 83 ? 12.815 -0.398 -3.116 1.00 93.50 83 SER A CA 1
ATOM 701 C C . SER A 1 83 ? 14.145 -0.422 -3.884 1.00 93.50 83 SER A C 1
ATOM 703 O O . SER A 1 83 ? 14.777 -1.472 -3.977 1.00 93.50 83 SER A O 1
ATOM 705 N N . ASN A 1 84 ? 14.571 0.710 -4.456 1.00 94.25 84 ASN A N 1
ATOM 706 C CA . ASN A 1 84 ? 15.657 0.826 -5.439 1.00 94.25 84 ASN A CA 1
ATOM 707 C C . ASN A 1 84 ? 15.421 0.101 -6.777 1.00 94.25 84 ASN A C 1
ATOM 709 O O . ASN A 1 84 ? 16.263 0.243 -7.662 1.00 94.25 84 ASN A O 1
ATOM 713 N N . LEU A 1 85 ? 14.298 -0.609 -6.975 1.00 95.06 85 LEU A N 1
ATOM 714 C CA . LEU A 1 85 ? 13.973 -1.267 -8.247 1.00 95.06 85 LEU A CA 1
ATOM 715 C C . LEU A 1 85 ? 14.011 -0.265 -9.399 1.00 95.06 85 LEU A C 1
ATOM 717 O O . LEU A 1 85 ? 14.741 -0.461 -10.365 1.00 95.06 85 LEU A O 1
ATOM 721 N N . ILE A 1 86 ? 13.281 0.844 -9.259 1.00 95.31 86 ILE A N 1
ATOM 722 C CA . ILE A 1 86 ? 13.178 1.858 -10.312 1.00 95.31 86 ILE A CA 1
ATOM 723 C C . ILE A 1 86 ? 14.542 2.481 -10.612 1.00 95.31 86 ILE A C 1
ATOM 725 O O . ILE A 1 86 ? 14.949 2.515 -11.766 1.00 95.31 86 ILE A O 1
ATOM 729 N N . THR A 1 87 ? 15.292 2.885 -9.585 1.00 94.56 87 THR A N 1
ATOM 730 C CA . THR A 1 87 ? 16.640 3.455 -9.747 1.00 94.56 87 THR A CA 1
ATOM 731 C C . THR A 1 87 ? 17.597 2.484 -10.446 1.00 94.56 87 THR A C 1
ATOM 733 O O . THR A 1 87 ? 18.431 2.894 -11.253 1.00 94.56 87 THR A O 1
ATOM 736 N N . ASN A 1 88 ? 17.498 1.189 -10.141 1.00 95.44 88 ASN A N 1
ATOM 737 C CA . ASN A 1 88 ? 18.357 0.172 -10.735 1.00 95.44 88 ASN A CA 1
ATOM 738 C C . ASN A 1 88 ? 17.948 -0.153 -12.175 1.00 95.44 88 ASN A C 1
ATOM 740 O O . ASN A 1 88 ? 18.834 -0.309 -13.010 1.00 95.44 88 ASN A O 1
ATOM 744 N N . LEU A 1 89 ? 16.648 -0.189 -12.485 1.00 95.56 89 LEU A N 1
ATOM 745 C CA . LEU A 1 89 ? 16.143 -0.315 -13.855 1.00 95.56 89 LEU A CA 1
ATOM 746 C C . LEU A 1 89 ? 16.552 0.885 -14.712 1.00 95.56 89 LEU A C 1
ATOM 748 O O . LEU A 1 89 ? 17.086 0.694 -15.802 1.00 95.56 89 LEU A O 1
ATOM 752 N N . GLU A 1 90 ? 16.374 2.105 -14.195 1.00 94.50 90 GLU A N 1
ATOM 753 C CA . GLU A 1 90 ? 16.805 3.341 -14.850 1.00 94.50 90 GLU A CA 1
ATOM 754 C C . GLU A 1 90 ? 18.301 3.252 -15.186 1.00 94.50 90 GLU A C 1
ATOM 756 O O . GLU A 1 90 ? 18.675 3.360 -16.344 1.00 94.50 90 GLU A O 1
ATOM 761 N N . ARG A 1 91 ? 19.178 2.943 -14.224 1.00 94.19 91 ARG A N 1
ATOM 762 C CA . ARG A 1 91 ? 20.623 2.825 -14.502 1.00 94.19 91 ARG A CA 1
ATOM 763 C C . ARG A 1 91 ? 20.978 1.682 -15.453 1.00 94.19 91 ARG A C 1
ATOM 765 O O . ARG A 1 91 ? 21.891 1.827 -16.260 1.00 94.19 91 ARG A O 1
ATOM 772 N N . HIS A 1 92 ? 20.305 0.540 -15.335 1.00 95.69 92 HIS A N 1
ATOM 773 C CA . HIS A 1 92 ? 20.604 -0.640 -16.145 1.00 95.69 92 HIS A CA 1
ATOM 774 C C . HIS A 1 92 ? 20.257 -0.426 -17.625 1.00 95.69 92 HIS A C 1
ATOM 776 O O . HIS A 1 92 ? 20.984 -0.897 -18.503 1.00 95.69 92 HIS A O 1
ATOM 782 N N . TYR A 1 93 ? 19.184 0.323 -17.886 1.00 96.00 93 TYR A N 1
ATOM 783 C CA . TYR A 1 93 ? 18.668 0.633 -19.217 1.00 96.00 93 TYR A CA 1
ATOM 784 C C . TYR A 1 93 ? 18.883 2.104 -19.617 1.00 96.00 93 TYR A C 1
ATOM 786 O O . TYR A 1 93 ? 18.089 2.648 -20.376 1.00 96.00 93 TYR A O 1
ATOM 794 N N . ASP A 1 94 ? 19.936 2.758 -19.121 1.00 94.69 94 ASP A N 1
ATOM 795 C CA . ASP A 1 94 ? 20.335 4.130 -19.496 1.00 94.69 94 ASP A CA 1
ATOM 796 C C . ASP A 1 94 ? 19.194 5.169 -19.440 1.00 94.69 94 ASP A C 1
ATOM 798 O O . ASP A 1 94 ? 18.881 5.872 -20.396 1.00 94.69 94 ASP A O 1
ATOM 802 N N . TYR A 1 95 ? 18.527 5.217 -18.288 1.00 94.00 95 TYR A N 1
ATOM 803 C CA . TYR A 1 95 ? 17.414 6.105 -17.946 1.00 94.00 95 TYR A CA 1
ATOM 804 C C . TYR A 1 95 ? 16.239 6.042 -18.932 1.00 94.00 95 TYR A C 1
ATOM 806 O O . TYR A 1 95 ? 15.553 7.034 -19.183 1.00 94.00 95 TYR A O 1
ATOM 814 N N . SER A 1 96 ? 15.985 4.846 -19.466 1.00 94.31 96 SER A N 1
ATOM 815 C CA . SER A 1 96 ? 14.855 4.583 -20.354 1.00 94.31 96 SER A CA 1
ATOM 816 C C . SER A 1 96 ? 13.497 4.822 -19.675 1.00 94.31 96 SER A C 1
ATOM 818 O O . SER A 1 96 ? 13.362 4.605 -18.467 1.00 94.31 96 SER A O 1
ATOM 820 N N . PRO A 1 97 ? 12.456 5.211 -20.437 1.00 95.31 97 PRO A N 1
ATOM 821 C CA . PRO A 1 97 ? 11.095 5.317 -19.928 1.00 95.31 97 PRO A CA 1
ATOM 822 C C . PRO A 1 97 ? 10.599 4.013 -19.294 1.00 95.31 97 PRO A C 1
ATOM 824 O O . PRO A 1 97 ? 10.697 2.943 -19.900 1.00 95.31 97 PRO A O 1
ATOM 827 N N . ILE A 1 98 ? 10.008 4.134 -18.103 1.00 96.06 98 ILE A N 1
ATOM 828 C CA . ILE A 1 98 ? 9.372 3.040 -17.363 1.00 96.06 98 ILE A CA 1
ATOM 829 C C . ILE A 1 98 ? 7.886 3.361 -17.210 1.00 96.06 98 ILE A C 1
ATOM 831 O O . ILE A 1 98 ? 7.520 4.421 -16.698 1.00 96.06 98 ILE A O 1
ATOM 835 N N . ILE A 1 99 ? 7.030 2.439 -17.637 1.00 96.81 99 ILE A N 1
ATOM 836 C CA . ILE A 1 99 ? 5.575 2.549 -17.550 1.00 96.81 99 ILE A CA 1
ATOM 837 C C . ILE A 1 99 ? 5.070 1.513 -16.546 1.00 96.81 99 ILE A C 1
ATOM 839 O O . ILE A 1 99 ? 5.357 0.326 -16.682 1.00 96.81 99 ILE A O 1
ATOM 843 N N . LEU A 1 100 ? 4.316 1.974 -15.547 1.00 96.69 100 LEU A N 1
ATOM 844 C CA . LEU A 1 100 ? 3.668 1.137 -14.539 1.00 96.69 100 LEU A CA 1
ATOM 845 C C . LEU A 1 100 ? 2.240 0.796 -14.974 1.00 96.69 100 LEU A C 1
ATOM 847 O O . LEU A 1 100 ? 1.467 1.691 -15.324 1.00 96.69 100 LEU A O 1
ATOM 851 N N . PHE A 1 101 ? 1.884 -0.484 -14.905 1.00 95.88 101 PHE A N 1
ATOM 852 C CA . PHE A 1 101 ? 0.577 -1.001 -15.301 1.00 95.88 101 PHE A CA 1
ATOM 853 C C . PHE A 1 101 ? -0.165 -1.684 -14.142 1.00 95.88 101 PHE A C 1
ATOM 855 O O . PHE A 1 101 ? 0.256 -1.670 -12.983 1.00 95.88 101 PHE A O 1
ATOM 862 N N . GLY A 1 102 ? -1.334 -2.235 -14.472 1.00 95.50 102 GLY A N 1
ATOM 863 C CA . GLY A 1 102 ? -2.069 -3.134 -13.592 1.00 95.50 102 GLY A CA 1
ATOM 864 C C . GLY A 1 102 ? -2.796 -2.448 -12.437 1.00 95.50 102 GLY A C 1
ATOM 865 O O . GLY A 1 102 ? -3.109 -1.252 -12.459 1.00 95.50 102 GLY A O 1
ATOM 866 N N . SER A 1 103 ? -3.124 -3.255 -11.431 1.00 95.19 103 SER A N 1
ATOM 867 C CA . SER A 1 103 ? -3.785 -2.814 -10.199 1.00 95.19 103 SER A CA 1
ATOM 868 C C . SER A 1 103 ? -2.893 -1.873 -9.386 1.00 95.19 103 SER A C 1
ATOM 870 O O . SER A 1 103 ? -3.400 -0.917 -8.795 1.00 95.19 103 SER A O 1
ATOM 872 N N . PHE A 1 104 ? -1.572 -2.066 -9.445 1.00 95.94 104 PHE A N 1
ATOM 873 C CA . PHE A 1 104 ? -0.583 -1.246 -8.750 1.00 95.94 104 PHE A CA 1
ATOM 874 C C . PHE A 1 104 ? -0.583 0.210 -9.248 1.00 95.94 104 PHE A C 1
ATOM 876 O O . PHE A 1 104 ? -0.592 1.136 -8.432 1.00 95.94 104 PHE A O 1
ATOM 883 N N . ALA A 1 105 ? -0.694 0.420 -10.571 1.00 95.50 105 ALA A N 1
ATOM 884 C CA . ALA A 1 105 ? -0.867 1.742 -11.195 1.00 95.50 105 ALA A CA 1
ATOM 885 C C . ALA A 1 105 ? -2.193 2.431 -10.829 1.00 95.50 105 ALA A C 1
ATOM 887 O O . ALA A 1 105 ? -2.304 3.654 -10.900 1.00 95.50 105 ALA A O 1
ATOM 888 N N . LYS A 1 106 ? -3.216 1.647 -10.471 1.00 95.25 106 LYS A N 1
ATOM 889 C CA . LYS A 1 106 ? -4.557 2.138 -10.118 1.00 95.25 106 LYS A CA 1
ATOM 890 C C . LYS A 1 106 ? -4.751 2.319 -8.611 1.00 95.25 106 LYS A C 1
ATOM 892 O O . LYS A 1 106 ? -5.776 2.858 -8.205 1.00 95.25 106 LYS A O 1
ATOM 897 N N . GLY A 1 107 ? -3.810 1.858 -7.781 1.00 95.62 107 GLY A N 1
ATOM 898 C CA . GLY A 1 107 ? -3.983 1.800 -6.327 1.00 95.62 107 GLY A CA 1
ATOM 899 C C . GLY A 1 107 ? -5.096 0.837 -5.892 1.00 95.62 107 GLY A C 1
ATOM 900 O O . GLY A 1 107 ? -5.773 1.087 -4.896 1.00 95.62 107 GLY A O 1
ATOM 901 N N . MET A 1 108 ? -5.329 -0.220 -6.675 1.00 95.56 108 MET A N 1
ATOM 902 C CA . MET A 1 108 ? -6.347 -1.257 -6.441 1.00 95.56 108 MET A CA 1
ATOM 903 C C . MET A 1 108 ? -5.732 -2.630 -6.132 1.00 95.56 108 MET A C 1
ATOM 905 O O . MET A 1 108 ? -6.447 -3.624 -6.044 1.00 95.56 108 MET A O 1
ATOM 909 N N . ASP A 1 109 ? -4.411 -2.690 -6.030 1.00 96.19 109 ASP A N 1
ATOM 910 C CA . ASP A 1 109 ? -3.639 -3.875 -5.680 1.00 96.19 109 ASP A CA 1
ATOM 911 C C . ASP A 1 109 ? -3.866 -4.302 -4.226 1.00 96.19 109 ASP A C 1
ATOM 913 O O . ASP A 1 109 ? -4.200 -3.503 -3.345 1.00 96.19 109 ASP A O 1
ATOM 917 N N . ASP A 1 110 ? -3.636 -5.584 -3.992 1.00 95.00 110 ASP A N 1
ATOM 918 C CA . ASP A 1 110 ? -3.597 -6.236 -2.691 1.00 95.00 110 ASP A CA 1
ATOM 919 C C . ASP A 1 110 ? -2.305 -7.052 -2.541 1.00 95.00 110 ASP A C 1
ATOM 921 O O . ASP A 1 110 ? -1.435 -7.037 -3.409 1.00 95.00 110 ASP A O 1
ATOM 925 N N . GLU A 1 111 ? -2.160 -7.760 -1.424 1.00 92.25 111 GLU A N 1
ATOM 926 C CA . GLU A 1 111 ? -0.958 -8.534 -1.109 1.00 92.25 111 GLU A CA 1
ATOM 927 C C . GLU A 1 111 ? -0.661 -9.696 -2.075 1.00 92.25 111 GLU A C 1
ATOM 929 O O . GLU A 1 111 ? 0.403 -10.297 -1.971 1.00 92.25 111 GLU A O 1
ATOM 934 N N . GLN A 1 112 ? -1.590 -10.032 -2.975 1.00 92.69 112 GLN A N 1
ATOM 935 C CA . GLN A 1 112 ? -1.434 -11.081 -3.991 1.00 92.69 112 GLN A CA 1
ATOM 936 C C . GLN A 1 112 ? -1.179 -10.505 -5.388 1.00 92.69 112 GLN A C 1
ATOM 938 O O . GLN A 1 112 ? -1.092 -11.258 -6.352 1.00 92.69 112 GLN A O 1
ATOM 943 N N . SER A 1 113 ? -1.143 -9.178 -5.516 1.00 92.94 113 SER A N 1
ATOM 944 C CA . SER A 1 113 ? -0.999 -8.505 -6.799 1.00 92.94 113 SER A CA 1
ATOM 945 C C . SER A 1 113 ? 0.463 -8.421 -7.226 1.00 92.94 113 SER A C 1
ATOM 947 O O . SER A 1 113 ? 1.319 -7.994 -6.450 1.00 92.94 113 SER A O 1
ATOM 949 N N . ASP A 1 114 ? 0.714 -8.733 -8.494 1.00 92.88 114 ASP A N 1
ATOM 950 C CA . ASP A 1 114 ? 2.010 -8.531 -9.134 1.00 92.88 114 ASP A CA 1
ATOM 951 C C . ASP A 1 114 ? 2.214 -7.063 -9.551 1.00 92.88 114 ASP A C 1
ATOM 953 O O . ASP A 1 114 ? 1.272 -6.261 -9.622 1.00 92.88 114 ASP A O 1
ATOM 957 N N . VAL A 1 115 ? 3.468 -6.700 -9.836 1.00 94.19 115 VAL A N 1
ATOM 958 C CA . VAL A 1 115 ? 3.839 -5.374 -10.344 1.00 94.19 115 VAL A CA 1
ATOM 959 C C . VAL A 1 115 ? 4.258 -5.482 -11.805 1.00 94.19 115 VAL A C 1
ATOM 961 O O . VAL A 1 115 ? 5.350 -5.949 -12.121 1.00 94.19 115 VAL A O 1
ATOM 964 N N . ASP A 1 116 ? 3.415 -4.958 -12.691 1.00 94.50 116 ASP A N 1
ATOM 965 C CA . ASP A 1 116 ? 3.681 -4.922 -14.126 1.00 94.50 116 ASP A CA 1
ATOM 966 C C . ASP A 1 116 ? 4.431 -3.643 -14.523 1.00 94.50 116 ASP A C 1
ATOM 968 O O . ASP A 1 116 ? 3.904 -2.529 -14.410 1.00 94.50 116 ASP A O 1
ATOM 972 N N . LEU A 1 117 ? 5.651 -3.798 -15.040 1.00 95.69 117 LEU A N 1
ATOM 973 C CA . LEU A 1 117 ? 6.469 -2.706 -15.570 1.00 95.69 117 LEU A CA 1
ATOM 974 C C . LEU A 1 117 ? 6.816 -2.957 -17.039 1.00 95.69 117 LEU A C 1
ATOM 976 O O . LEU A 1 117 ? 7.224 -4.051 -17.416 1.00 95.69 117 LEU A O 1
ATOM 980 N N . CYS A 1 118 ? 6.719 -1.917 -17.864 1.00 95.69 118 CYS A N 1
ATOM 981 C CA . CYS A 1 118 ? 7.241 -1.912 -19.229 1.00 95.69 118 CYS A CA 1
ATOM 982 C C . CYS A 1 118 ? 8.377 -0.903 -19.340 1.00 95.69 118 CYS A C 1
ATOM 984 O O . CYS A 1 118 ? 8.242 0.236 -18.893 1.00 95.69 118 CYS A O 1
ATOM 986 N N . ILE A 1 119 ? 9.477 -1.314 -19.962 1.00 96.12 119 ILE A N 1
ATOM 987 C CA . ILE A 1 119 ? 10.655 -0.478 -20.177 1.00 96.12 119 ILE A CA 1
ATOM 988 C C . ILE A 1 119 ? 10.850 -0.341 -21.679 1.00 96.12 119 ILE A C 1
ATOM 990 O O . ILE A 1 119 ? 10.963 -1.341 -22.387 1.00 96.12 119 ILE A O 1
ATOM 994 N N . ILE A 1 120 ? 10.878 0.896 -22.169 1.00 95.56 120 ILE A N 1
ATOM 995 C CA . ILE A 1 120 ? 11.055 1.182 -23.595 1.00 95.56 120 ILE A CA 1
ATOM 996 C C . ILE A 1 120 ? 12.506 1.586 -23.815 1.00 95.56 120 ILE A C 1
ATOM 998 O O . ILE A 1 120 ? 12.891 2.706 -23.499 1.00 95.56 120 ILE A O 1
ATOM 1002 N N . THR A 1 121 ? 13.315 0.676 -24.351 1.00 95.69 121 THR A N 1
ATOM 1003 C CA . THR A 1 121 ? 14.759 0.878 -24.497 1.00 95.69 121 THR A CA 1
ATOM 1004 C C . THR A 1 121 ? 15.291 0.261 -25.788 1.00 95.69 121 THR A C 1
ATOM 1006 O O . THR A 1 121 ? 14.721 -0.689 -26.322 1.00 95.69 121 THR A O 1
ATOM 1009 N N . ASN A 1 122 ? 16.406 0.791 -26.287 1.00 94.25 122 ASN A N 1
ATOM 1010 C CA . ASN A 1 122 ? 17.209 0.178 -27.347 1.00 94.25 122 ASN A CA 1
ATOM 1011 C C . ASN A 1 122 ? 18.277 -0.791 -26.795 1.00 94.25 122 ASN A C 1
ATOM 1013 O O . ASN A 1 122 ? 18.975 -1.438 -27.576 1.00 94.25 122 ASN A O 1
ATOM 1017 N N . ILE A 1 123 ? 18.419 -0.896 -25.470 1.00 94.81 123 ILE A N 1
ATOM 1018 C CA . ILE A 1 123 ? 19.396 -1.762 -24.805 1.00 94.81 123 ILE A CA 1
ATOM 1019 C C . ILE A 1 123 ? 18.823 -3.172 -24.647 1.00 94.81 123 ILE A C 1
ATOM 1021 O O . ILE A 1 123 ? 17.857 -3.394 -23.924 1.00 94.81 123 ILE A O 1
ATOM 1025 N N . GLN A 1 124 ? 19.474 -4.153 -25.271 1.00 92.38 124 GLN A N 1
ATOM 1026 C CA . GLN A 1 124 ? 19.124 -5.568 -25.137 1.00 92.38 124 GLN A CA 1
ATOM 1027 C C . GLN A 1 124 ? 19.964 -6.213 -24.031 1.00 92.38 124 GLN A C 1
ATOM 1029 O O . GLN A 1 124 ? 21.070 -6.696 -24.274 1.00 92.38 124 GLN A O 1
ATOM 1034 N N . LYS A 1 125 ? 19.456 -6.166 -22.797 1.00 91.62 125 LYS A N 1
ATOM 1035 C CA . LYS A 1 125 ? 20.059 -6.810 -21.623 1.00 91.62 125 LYS A CA 1
ATOM 1036 C C . LYS A 1 125 ? 18.979 -7.397 -20.725 1.00 91.62 125 LYS A C 1
ATOM 1038 O O . LYS A 1 125 ? 17.905 -6.812 -20.578 1.00 91.62 125 LYS A O 1
ATOM 1043 N N . GLU A 1 126 ? 19.289 -8.530 -20.108 1.00 92.31 126 GLU A N 1
ATOM 1044 C CA . GLU A 1 126 ? 18.440 -9.126 -19.082 1.00 92.31 126 GLU A CA 1
ATOM 1045 C C . GLU A 1 126 ? 18.681 -8.456 -17.729 1.00 92.31 126 GLU A C 1
ATOM 1047 O O . GLU A 1 126 ? 19.823 -8.228 -17.318 1.00 92.31 126 GLU A O 1
ATOM 1052 N N . PHE A 1 127 ? 17.590 -8.175 -17.022 1.00 92.75 127 PHE A N 1
ATOM 1053 C CA . PHE A 1 127 ? 17.616 -7.652 -15.666 1.00 92.75 127 PHE A CA 1
ATOM 1054 C C . PHE A 1 127 ? 17.113 -8.720 -14.699 1.00 92.75 127 PHE A C 1
ATOM 1056 O O . PHE A 1 127 ? 16.013 -9.243 -14.854 1.00 92.75 127 PHE A O 1
ATOM 1063 N N . ASN A 1 128 ? 17.914 -9.038 -13.683 1.00 92.50 128 ASN A N 1
ATOM 1064 C CA . ASN A 1 128 ? 17.537 -10.019 -12.674 1.00 92.50 128 ASN A CA 1
ATOM 1065 C C . ASN A 1 128 ? 16.576 -9.399 -11.642 1.00 92.50 128 ASN A C 1
ATOM 1067 O O . ASN A 1 128 ? 16.970 -8.512 -10.879 1.00 92.50 128 ASN A O 1
ATOM 1071 N N . THR A 1 129 ? 15.337 -9.894 -11.598 1.00 90.25 129 THR A N 1
ATOM 1072 C CA . THR A 1 129 ? 14.281 -9.432 -10.683 1.00 90.25 129 THR A CA 1
ATOM 1073 C C . THR A 1 129 ? 14.258 -10.155 -9.340 1.00 90.25 129 THR A C 1
ATOM 1075 O O . THR A 1 129 ? 13.619 -9.662 -8.413 1.00 90.25 129 THR A O 1
ATOM 1078 N N . ALA A 1 130 ? 15.007 -11.250 -9.172 1.00 91.00 130 ALA A N 1
ATOM 1079 C CA . ALA A 1 130 ? 14.937 -12.109 -7.984 1.00 91.00 130 ALA A CA 1
ATOM 1080 C C . ALA A 1 130 ? 15.263 -11.381 -6.666 1.00 91.00 130 ALA A C 1
ATOM 1082 O O . ALA A 1 130 ? 14.851 -11.812 -5.596 1.00 91.00 130 ALA A O 1
ATOM 1083 N N . LEU A 1 131 ? 15.992 -10.261 -6.724 1.00 88.94 131 LEU A N 1
ATOM 1084 C CA . LEU A 1 131 ? 16.288 -9.426 -5.553 1.00 88.94 131 LEU A CA 1
ATOM 1085 C C . LEU A 1 131 ? 15.073 -8.630 -5.038 1.00 88.94 131 LEU A C 1
ATOM 1087 O O . LEU A 1 131 ? 15.130 -8.087 -3.933 1.00 88.94 131 LEU A O 1
ATOM 1091 N N . TYR A 1 132 ? 14.009 -8.523 -5.835 1.00 88.62 132 TYR A N 1
ATOM 1092 C CA . TYR A 1 132 ? 12.820 -7.713 -5.550 1.00 88.62 132 TYR A CA 1
ATOM 1093 C C . TYR A 1 132 ? 11.562 -8.552 -5.316 1.00 88.62 132 TYR A C 1
ATOM 1095 O O . TYR A 1 132 ? 10.575 -8.025 -4.805 1.00 88.62 132 TYR A O 1
ATOM 1103 N N . GLU A 1 133 ? 11.608 -9.838 -5.650 1.00 83.44 133 GLU A N 1
ATOM 1104 C CA . GLU A 1 133 ? 10.551 -10.804 -5.366 1.00 83.44 133 GLU A CA 1
ATOM 1105 C C . GLU A 1 133 ? 10.660 -11.240 -3.895 1.00 83.44 133 GLU A C 1
ATOM 1107 O O . GLU A 1 133 ? 11.746 -11.568 -3.409 1.00 83.44 133 GLU A O 1
ATOM 1112 N N . LYS A 1 134 ? 9.554 -11.157 -3.150 1.00 67.06 134 LYS A N 1
ATOM 1113 C CA . LYS A 1 134 ? 9.481 -11.467 -1.714 1.00 67.06 134 LYS A CA 1
ATOM 1114 C C . LYS A 1 134 ? 8.404 -12.490 -1.422 1.00 67.06 134 LYS A C 1
ATOM 1116 O O . LYS A 1 134 ? 7.319 -12.359 -2.024 1.00 67.06 134 LYS A O 1
#

Secondary structure (DSSP, 8-state):
-HHHHHHHHHHHHSTT--B-HHHHHHHHT--HHHHHHHHHHHHHTTSEEEE--SSS-EEEE-TT-HHHHHHHHHHHHHHHHHTSHHHHHHHHTTT--EEE-HHHHHT---TT----EEE--S-------TTT--